Protein AF-A0A7S1EFP9-F1 (afdb_monomer)

Secondary structure (DSSP, 8-state):
-B--SS---GGGTTGGGSPPPTT-HHHHHHHTS-SHHHHHHHHHHHHTT--EEEEE-TTS-EEEEE----PPPP--S---TT----------------S-HHHHHHHHHHHHTT-

Sequence (115 aa):
VRDTGIGIAPEQHERIFAGFSQAEASTARRFGGTGLGLAISRRLTRLMGGDILVDSRPGHGSRFSFTLSFPLPEPDEPHGPGSLDLPTREPLQALVIDDHAEARRIIGALAASLG

InterPro domains:
  IPR003594 Histidine kinase/HSP90-like ATPase domain [PF02518] (1-70)
  IPR003594 Histidine kinase/HSP90-like ATPase domain [SM00387] (1-72)
  IPR004358 Signal transduction histidine kinase-related protein, C-terminal [PR00344] (15-25)
  IPR004358 Signal transduction histidine kinase-related protein, C-terminal [PR00344] (32-50)
  IPR004358 Signal transduction histidine kinase-related protein, C-terminal [PR00344] (56-69)
  IPR005467 Histidine kinase domain [PS50109] (1-72)
  IPR036890 Histidine kinase/HSP90-like ATPase superfamily [G3DSA:3.30.565.10] (1-73)
  IPR036890 Histidine kinase/HSP90-like ATPase superfamily [SSF55874] (1-74)

Nearest PDB structures (foldseek):
  6rh7-assembly1_B  TM=7.947E-01  e=2.577E-05  Thermotoga maritima
  3dge-assembly3_A  TM=8.138E-01  e=1.153E-04  Thermotoga maritima
  4jas-assembly1_A-2  TM=8.314E-01  e=2.072E-04  Thermotoga maritima MSB8
  2e0a-assembly1_A  TM=7.371E-01  e=8.488E-03  Homo sapiens
  6dk7-assembly3_E  TM=7.020E-01  e=1.176E-02  Pseudomonas aeruginosa

Foldseek 3Di:
DWDQDQWDDPVCQVVLLDADDPPPPPPCVVPPHNSCVNVVVQVVLVVQVKGWDKDIDGRGTIDIDMDGDDDDPDPDDDPDPDPPPPPPDDQDDDDDDDPDPVVSVVVVVVSVVVD
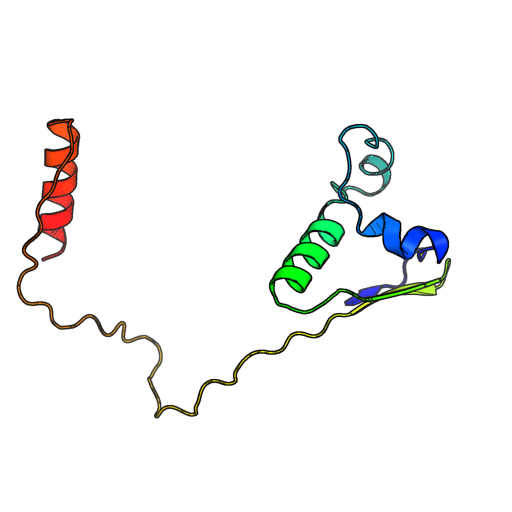
Organism: Hem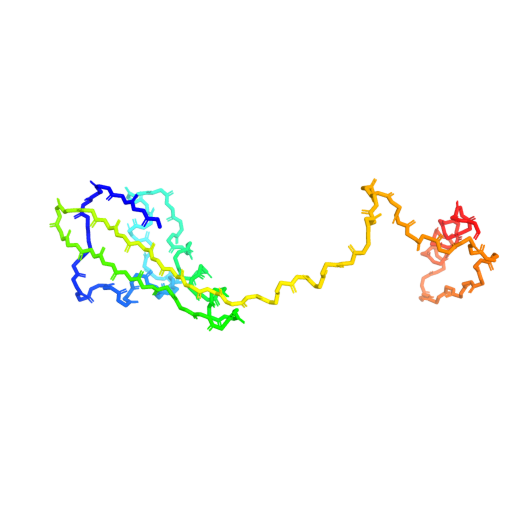iselmis andersenii (NCBI:txid464988)

Radius of gyration: 25.47 Å; Cα contacts (8 Å, |Δi|>4): 100; chains: 1; bounding box: 53×30×65 Å

pLDDT: mean 80.64, std 17.79, range [45.28, 97.44]

Structure (mmCIF, N/CA/C/O backbone):
data_AF-A0A7S1EFP9-F1
#
_entry.id   AF-A0A7S1EFP9-F1
#
loop_
_atom_site.group_PDB
_atom_site.id
_atom_site.type_symbol
_atom_site.label_atom_id
_atom_site.label_alt_id
_atom_site.label_comp_id
_atom_site.label_asym_id
_atom_site.label_entity_id
_atom_site.label_seq_id
_atom_site.pdbx_PDB_ins_code
_atom_site.Cartn_x
_atom_site.Cartn_y
_atom_site.Cartn_z
_atom_site.occupancy
_atom_site.B_iso_or_equiv
_atom_site.auth_seq_id
_atom_site.auth_comp_id
_atom_site.auth_asym_id
_atom_site.auth_atom_id
_atom_site.pdbx_PDB_model_num
ATOM 1 N N . VAL A 1 1 ? 3.735 -0.618 8.214 1.00 94.06 1 VAL A N 1
ATOM 2 C CA . VAL A 1 1 ? 3.318 0.744 8.630 1.00 94.06 1 VAL A CA 1
ATOM 3 C C . VAL A 1 1 ? 2.526 0.645 9.928 1.00 94.06 1 VAL A C 1
ATOM 5 O O . VAL A 1 1 ? 1.770 -0.311 10.064 1.00 94.06 1 VAL A O 1
ATOM 8 N N . ARG A 1 2 ? 2.724 1.558 10.887 1.00 96.31 2 ARG A N 1
ATOM 9 C CA . ARG A 1 2 ? 2.003 1.585 12.172 1.00 96.31 2 ARG A CA 1
ATOM 10 C C . ARG A 1 2 ? 1.586 3.017 12.509 1.00 96.31 2 ARG A C 1
ATOM 12 O O . ARG A 1 2 ? 2.386 3.925 12.306 1.00 96.31 2 ARG A O 1
ATOM 19 N N . ASP A 1 3 ? 0.384 3.184 13.045 1.00 94.00 3 ASP A N 1
ATOM 20 C CA . ASP A 1 3 ? -0.150 4.445 13.564 1.00 94.00 3 ASP A CA 1
ATOM 21 C C . ASP A 1 3 ? -0.702 4.282 14.996 1.00 94.00 3 ASP A C 1
ATOM 23 O O . ASP A 1 3 ? -0.753 3.175 15.536 1.00 94.00 3 ASP A O 1
ATOM 27 N N . THR A 1 4 ? -1.097 5.398 15.613 1.00 95.31 4 THR A N 1
ATOM 28 C CA . THR A 1 4 ? -1.731 5.472 16.944 1.00 95.31 4 THR A CA 1
ATOM 29 C C . THR A 1 4 ? -3.098 6.168 16.886 1.00 95.31 4 THR A C 1
ATOM 31 O O . THR A 1 4 ? -3.491 6.852 17.829 1.00 95.31 4 THR A O 1
ATOM 34 N N . GLY A 1 5 ? -3.784 6.087 15.744 1.00 89.88 5 GLY A N 1
ATOM 35 C CA . GLY A 1 5 ? -5.066 6.747 15.511 1.00 89.88 5 GLY A CA 1
ATOM 36 C C . GLY A 1 5 ? -6.245 6.059 16.205 1.00 89.88 5 GLY A C 1
ATOM 37 O O . GLY A 1 5 ? -6.091 5.214 17.084 1.00 89.88 5 GLY A O 1
ATOM 38 N N . ILE A 1 6 ? -7.460 6.389 15.759 1.00 91.06 6 ILE A N 1
ATOM 39 C CA . ILE A 1 6 ? -8.712 5.863 16.331 1.00 91.06 6 ILE A CA 1
ATOM 40 C C . ILE A 1 6 ? -8.870 4.339 16.209 1.00 91.06 6 ILE A C 1
ATOM 42 O O . ILE A 1 6 ? -9.729 3.773 16.878 1.00 91.06 6 ILE A O 1
ATOM 46 N N . GLY A 1 7 ? -8.059 3.681 15.377 1.00 92.50 7 GLY A N 1
ATOM 47 C CA . GLY A 1 7 ? -8.167 2.257 15.076 1.00 92.50 7 GLY A CA 1
ATOM 48 C C . GLY A 1 7 ? -9.411 1.891 14.260 1.00 92.50 7 GLY A C 1
ATOM 49 O O . GLY A 1 7 ? -10.251 2.732 13.939 1.00 92.50 7 GLY A O 1
ATOM 50 N N . ILE A 1 8 ? -9.508 0.616 13.890 1.00 92.44 8 ILE A N 1
ATOM 51 C CA . ILE A 1 8 ? -10.498 0.088 12.949 1.00 92.44 8 ILE A CA 1
ATOM 52 C C . ILE A 1 8 ? -11.138 -1.158 13.561 1.00 92.44 8 ILE A C 1
ATOM 54 O O . ILE A 1 8 ? -10.442 -2.071 14.011 1.00 92.44 8 ILE A O 1
ATOM 58 N N . ALA A 1 9 ? -12.470 -1.192 13.579 1.00 92.56 9 ALA A N 1
ATOM 59 C CA . ALA A 1 9 ? -13.225 -2.335 14.076 1.00 92.56 9 ALA A CA 1
ATOM 60 C C . ALA A 1 9 ? -13.006 -3.578 13.181 1.00 92.56 9 ALA A C 1
ATOM 62 O O . ALA A 1 9 ? -12.916 -3.411 11.960 1.00 92.56 9 ALA A O 1
ATOM 63 N N . PRO A 1 10 ? -12.933 -4.800 13.745 1.00 92.25 10 PRO A N 1
ATOM 64 C CA . PRO A 1 10 ? -12.654 -6.030 12.992 1.00 92.25 10 PRO A CA 1
ATOM 65 C C . PRO A 1 10 ? -13.566 -6.241 11.781 1.00 92.25 10 PRO A C 1
ATOM 67 O O . PRO A 1 10 ? -13.121 -6.648 10.711 1.00 92.25 10 PRO A O 1
ATOM 70 N N . GLU A 1 11 ? -14.838 -5.870 11.904 1.00 91.44 11 GLU A N 1
ATOM 71 C CA . GLU A 1 11 ? -15.858 -6.041 10.865 1.00 91.44 11 GLU A CA 1
ATOM 72 C C . GLU A 1 11 ? -15.615 -5.119 9.657 1.00 91.44 11 GLU A C 1
ATOM 74 O O . GLU A 1 11 ? -16.197 -5.299 8.590 1.00 91.44 11 GLU A O 1
ATOM 79 N N . GLN A 1 12 ? -14.762 -4.106 9.821 1.00 87.81 12 GLN A N 1
ATOM 80 C CA . GLN A 1 12 ? -14.411 -3.137 8.789 1.00 87.81 12 GLN A CA 1
ATOM 81 C C . GLN A 1 12 ? -13.092 -3.473 8.085 1.00 87.81 12 GLN A C 1
ATOM 83 O O . GLN A 1 12 ? -12.781 -2.834 7.081 1.00 87.81 12 GLN A O 1
ATOM 88 N N . HIS A 1 13 ? -12.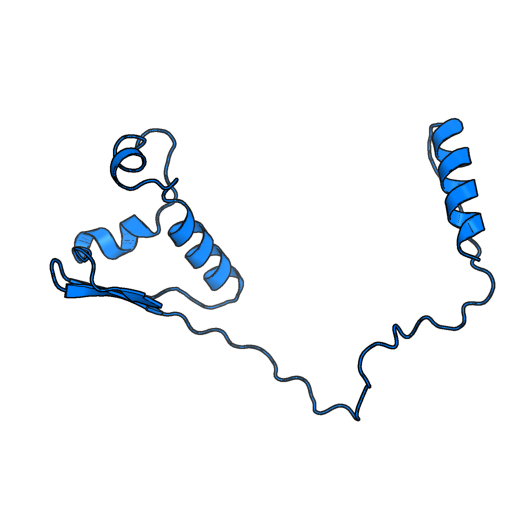329 -4.462 8.567 1.00 90.62 13 HIS A N 1
ATOM 89 C CA . HIS A 1 13 ? -10.981 -4.773 8.069 1.00 90.62 13 HIS A CA 1
ATOM 90 C C . HIS A 1 13 ? -10.949 -5.124 6.583 1.00 90.62 13 HIS A C 1
ATOM 92 O O . HIS A 1 13 ? -10.042 -4.690 5.886 1.00 90.62 13 HIS A O 1
ATOM 98 N N . GLU A 1 14 ? -11.947 -5.836 6.063 1.00 87.88 14 GLU A N 1
ATOM 99 C CA . GLU A 1 14 ? -12.022 -6.091 4.618 1.00 87.88 14 GLU A CA 1
ATOM 100 C C . GLU A 1 14 ? -12.583 -4.891 3.846 1.00 87.88 14 GLU A C 1
ATOM 102 O O . GLU A 1 14 ? -12.134 -4.585 2.739 1.00 87.88 14 GLU A O 1
ATOM 107 N N . ARG A 1 15 ? -13.527 -4.155 4.442 1.00 86.12 15 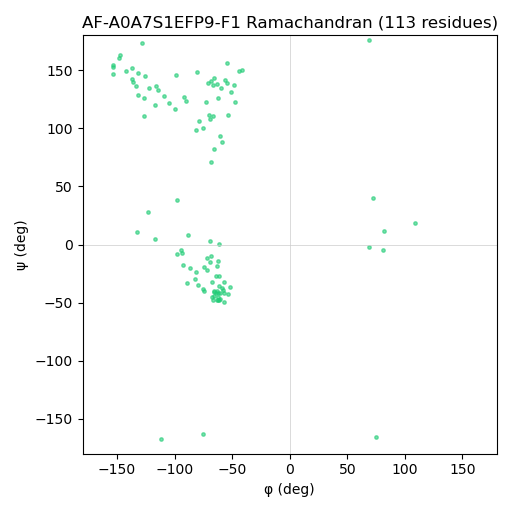ARG A N 1
ATOM 108 C CA . ARG A 1 15 ? -14.214 -3.043 3.772 1.00 86.12 15 ARG A CA 1
ATOM 109 C C . ARG A 1 15 ? -13.292 -1.860 3.492 1.00 86.12 15 ARG A C 1
ATOM 111 O O . ARG A 1 15 ? -13.451 -1.212 2.466 1.00 86.12 15 ARG A O 1
ATOM 118 N N . ILE A 1 16 ? -12.298 -1.605 4.342 1.00 87.38 16 ILE A N 1
ATOM 119 C CA . ILE A 1 16 ? -11.315 -0.525 4.129 1.00 87.38 16 ILE A CA 1
ATOM 120 C C . ILE A 1 16 ? -10.451 -0.725 2.873 1.00 87.38 16 ILE A C 1
ATOM 122 O O . ILE A 1 16 ? -9.854 0.231 2.382 1.00 87.38 16 ILE A O 1
ATOM 126 N N . PHE A 1 17 ? -10.381 -1.951 2.346 1.00 88.31 17 PHE A N 1
ATOM 127 C CA . PHE A 1 17 ? -9.682 -2.259 1.100 1.00 88.31 17 PHE A CA 1
ATOM 128 C C . PHE A 1 17 ? -10.591 -2.232 -0.129 1.00 88.31 17 PHE A C 1
ATOM 130 O O . PHE A 1 17 ? -10.093 -2.360 -1.251 1.00 88.31 17 PHE A O 1
ATOM 137 N N . ALA A 1 18 ? -11.906 -2.092 0.055 1.00 80.50 18 ALA A N 1
ATOM 138 C CA . ALA A 1 18 ? -12.820 -1.914 -1.058 1.00 80.50 18 ALA A CA 1
ATOM 139 C C . ALA A 1 18 ? -12.548 -0.556 -1.722 1.00 80.50 18 ALA A C 1
ATOM 141 O O . ALA A 1 18 ? -12.331 0.456 -1.055 1.00 80.50 18 ALA A O 1
ATOM 142 N N . GLY A 1 19 ? -12.536 -0.531 -3.055 1.00 65.44 19 GLY A N 1
ATOM 143 C CA . GLY A 1 19 ? -12.500 0.729 -3.788 1.00 65.44 19 GLY A CA 1
ATOM 144 C C . GLY A 1 19 ? -13.768 1.530 -3.496 1.00 65.44 19 GLY A C 1
ATOM 145 O O . GLY A 1 19 ? -14.861 0.968 -3.457 1.00 65.44 19 GLY A O 1
ATOM 146 N N . PHE A 1 20 ? -13.632 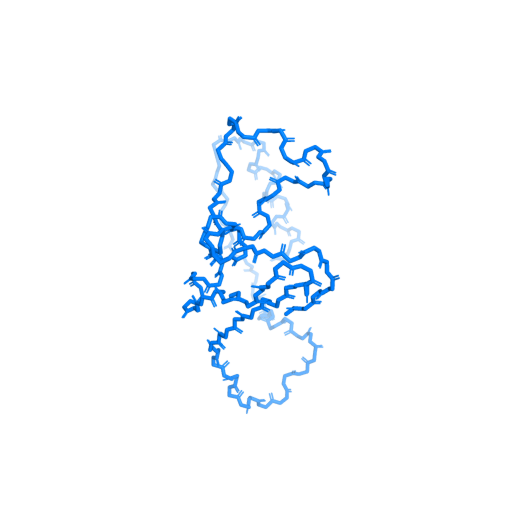2.841 -3.306 1.00 64.44 20 PHE A N 1
ATOM 147 C CA . PHE A 1 20 ? -14.790 3.717 -3.160 1.00 64.44 20 PHE A CA 1
ATOM 148 C C . PHE A 1 20 ? -15.629 3.676 -4.443 1.00 64.44 20 PHE A C 1
ATOM 150 O O . PHE A 1 20 ? -15.117 3.928 -5.535 1.00 64.44 20 PHE A O 1
ATOM 157 N N . SER A 1 21 ? -16.924 3.386 -4.312 1.00 52.78 21 SER A N 1
ATOM 158 C CA . SER A 1 21 ? -17.897 3.708 -5.357 1.00 52.78 21 SER A CA 1
ATOM 159 C C . SER A 1 21 ? -18.282 5.186 -5.231 1.00 52.78 21 SER A C 1
ATOM 161 O O . SER A 1 21 ? -18.292 5.740 -4.129 1.00 52.78 21 SER A O 1
ATOM 163 N N . GLN A 1 22 ? -18.597 5.854 -6.345 1.00 48.06 22 GLN A N 1
ATOM 164 C CA . GLN A 1 22 ? -18.880 7.301 -6.383 1.00 48.06 22 GLN A CA 1
ATOM 165 C C . GLN A 1 22 ? -20.098 7.752 -5.536 1.00 48.06 22 GLN A C 1
ATOM 167 O O . GLN A 1 22 ? -20.376 8.946 -5.468 1.00 48.06 22 GLN A O 1
ATOM 172 N N . ALA A 1 23 ? -20.794 6.842 -4.845 1.00 45.84 23 ALA A N 1
ATOM 173 C CA . ALA A 1 23 ? -21.944 7.141 -3.990 1.00 45.84 23 ALA A CA 1
ATOM 174 C C . ALA A 1 23 ? -21.603 7.390 -2.499 1.00 45.84 23 ALA A C 1
ATOM 176 O O . ALA A 1 23 ? -22.406 7.995 -1.792 1.00 45.84 23 ALA A O 1
ATOM 177 N N . GLU A 1 24 ? -20.423 6.999 -1.997 1.00 53.19 24 GLU A N 1
ATOM 178 C CA . GLU A 1 24 ? -20.056 7.110 -0.563 1.00 53.19 24 GLU A CA 1
ATOM 179 C C . GLU A 1 24 ? -19.195 8.357 -0.236 1.00 53.19 24 GLU A C 1
ATOM 181 O O . GLU A 1 24 ? -18.290 8.342 0.599 1.00 53.19 24 GLU A O 1
ATOM 186 N N . ALA A 1 25 ? -19.493 9.493 -0.877 1.00 49.53 25 ALA A N 1
ATOM 187 C CA . ALA A 1 25 ? -18.726 10.746 -0.783 1.00 49.53 25 ALA A CA 1
ATOM 188 C C . ALA A 1 25 ? -18.795 11.484 0.581 1.00 49.53 25 ALA A C 1
ATOM 190 O O . ALA A 1 25 ? -18.266 12.594 0.718 1.00 49.53 25 ALA A O 1
ATOM 191 N N . SER A 1 26 ? -19.469 10.929 1.597 1.00 51.19 26 SER A N 1
ATOM 192 C CA . SER A 1 26 ? -19.680 11.614 2.884 1.00 51.19 26 SER A CA 1
ATOM 193 C C . SER A 1 26 ? -18.486 11.493 3.841 1.00 51.19 26 SER A C 1
ATOM 195 O O . SER A 1 26 ? -18.230 12.421 4.607 1.00 51.19 26 SER A O 1
ATOM 197 N N . THR A 1 27 ? -17.707 10.407 3.777 1.00 49.19 27 THR A N 1
ATOM 198 C CA . THR A 1 27 ? -16.612 10.143 4.735 1.00 49.19 27 THR A CA 1
ATOM 199 C C . THR A 1 27 ? -15.273 10.746 4.294 1.00 49.19 27 THR A C 1
ATOM 201 O O . THR A 1 27 ? -14.525 11.252 5.130 1.00 49.19 27 THR A O 1
ATOM 204 N N . ALA A 1 28 ? -15.012 10.796 2.981 1.00 50.28 28 ALA A N 1
ATOM 205 C CA . ALA A 1 28 ? -13.809 11.388 2.379 1.00 50.28 28 ALA A CA 1
ATOM 206 C C . ALA A 1 28 ? -13.604 12.872 2.756 1.00 50.28 28 ALA A C 1
ATOM 208 O O . ALA A 1 28 ? -12.477 13.332 2.949 1.00 50.28 28 ALA A O 1
ATOM 209 N N . ARG A 1 29 ? -14.704 13.616 2.947 1.00 47.28 29 ARG A N 1
ATOM 210 C CA . ARG A 1 29 ? -14.678 15.033 3.346 1.00 47.28 29 ARG A CA 1
ATOM 211 C C . ARG A 1 29 ? -14.261 15.276 4.798 1.00 47.28 29 ARG A C 1
ATOM 213 O O . ARG A 1 29 ? -13.831 16.382 5.103 1.00 47.28 29 ARG A O 1
ATOM 220 N N . ARG A 1 30 ? -14.377 14.286 5.693 1.00 50.34 30 ARG A N 1
ATOM 221 C CA . ARG A 1 30 ? -14.123 14.480 7.135 1.00 50.34 30 ARG A CA 1
ATOM 222 C C . ARG A 1 30 ? -12.652 14.316 7.533 1.00 50.34 30 ARG A C 1
ATOM 224 O O . ARG A 1 30 ? -12.265 14.823 8.577 1.00 50.34 30 ARG A O 1
ATOM 231 N N . PHE A 1 31 ? -11.846 13.639 6.708 1.00 54.62 31 PHE A N 1
ATOM 232 C CA . PHE A 1 31 ? -10.433 13.341 6.994 1.00 54.62 31 PHE A CA 1
ATOM 233 C C . PHE A 1 31 ? -9.474 13.641 5.824 1.00 54.62 31 PHE A C 1
ATOM 235 O O . PHE A 1 31 ? -8.307 13.272 5.884 1.00 54.62 31 PHE A O 1
ATOM 242 N N . GLY A 1 32 ? -9.941 14.335 4.776 1.00 50.44 32 GLY A N 1
ATOM 243 C CA . GLY A 1 32 ? -9.064 14.951 3.772 1.00 50.44 32 GLY A CA 1
ATOM 244 C C . GLY A 1 32 ? -8.376 13.983 2.803 1.00 50.44 32 GLY A C 1
ATOM 245 O O . GLY A 1 32 ? -7.215 14.189 2.464 1.00 50.44 32 GLY A O 1
ATOM 246 N N . GLY A 1 33 ? -9.067 12.944 2.325 1.00 61.81 33 GLY A N 1
ATOM 247 C CA . GLY A 1 33 ? -8.504 12.014 1.341 1.00 61.81 33 GLY A CA 1
ATOM 248 C C . GLY A 1 33 ? -9.569 11.336 0.484 1.00 61.81 33 GLY A C 1
ATOM 249 O O . GLY A 1 33 ? -10.705 11.169 0.915 1.00 61.81 33 GLY A O 1
ATOM 250 N N . THR A 1 34 ? -9.200 10.903 -0.726 1.00 64.38 34 THR A N 1
ATOM 251 C CA . THR A 1 34 ? -10.095 10.161 -1.641 1.00 64.38 34 THR A CA 1
ATOM 252 C C . THR A 1 34 ? -10.435 8.756 -1.139 1.00 64.38 34 THR A C 1
ATOM 254 O O . THR A 1 34 ? -11.268 8.079 -1.731 1.00 64.38 34 THR A O 1
ATOM 257 N N . GLY A 1 35 ? -9.747 8.291 -0.089 1.00 69.12 35 GLY A N 1
ATOM 258 C CA . GLY A 1 35 ? -9.893 6.951 0.474 1.00 69.12 35 GLY A CA 1
ATOM 259 C C . GLY A 1 35 ? -9.371 5.821 -0.427 1.00 69.12 35 GLY A C 1
ATOM 260 O O . GLY A 1 35 ? -9.341 4.667 -0.020 1.00 69.12 35 GLY A O 1
ATOM 261 N N . LEU A 1 36 ? -8.876 6.134 -1.628 1.00 79.00 36 LEU A N 1
ATOM 262 C CA . LEU A 1 36 ? -8.408 5.138 -2.597 1.00 79.00 36 LEU A CA 1
ATOM 263 C C . LEU A 1 36 ? -7.057 4.505 -2.239 1.00 79.00 36 LEU A C 1
ATOM 265 O O . LEU A 1 36 ? -6.728 3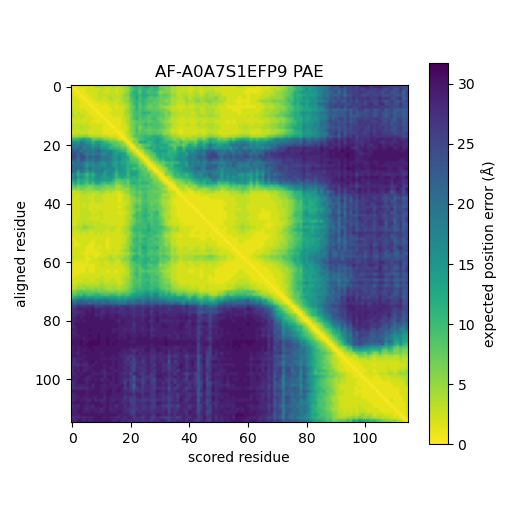.440 -2.757 1.00 79.00 36 LEU A O 1
ATOM 269 N N . GLY A 1 37 ? -6.264 5.140 -1.370 1.00 85.81 37 GLY A N 1
ATOM 270 C CA . GLY A 1 37 ? -4.870 4.753 -1.129 1.00 85.81 37 GLY A CA 1
ATOM 271 C C . GLY A 1 37 ? -4.700 3.300 -0.682 1.00 85.81 37 GLY A C 1
ATOM 272 O O . GLY A 1 37 ? -3.818 2.605 -1.187 1.00 85.81 37 GLY A O 1
ATOM 273 N N . LEU A 1 38 ? -5.570 2.805 0.204 1.00 89.94 38 LEU A N 1
ATOM 274 C CA . LEU A 1 38 ? -5.459 1.442 0.729 1.00 89.94 38 LEU A CA 1
ATOM 275 C C . LEU A 1 38 ? -5.918 0.390 -0.296 1.00 89.94 38 LEU A C 1
ATOM 277 O O . LEU A 1 38 ? -5.264 -0.642 -0.451 1.00 89.94 38 LEU A O 1
ATOM 281 N N . ALA A 1 39 ? -6.976 0.687 -1.055 1.00 89.25 39 ALA A N 1
ATOM 282 C CA . ALA A 1 39 ? -7.448 -0.163 -2.147 1.00 89.25 39 ALA A CA 1
ATOM 283 C C . ALA A 1 39 ? -6.393 -0.298 -3.261 1.00 89.25 39 ALA A C 1
ATOM 285 O O . ALA A 1 39 ? -6.106 -1.407 -3.719 1.00 89.25 39 ALA A O 1
ATOM 286 N N . ILE A 1 40 ? -5.764 0.816 -3.660 1.00 90.50 40 ILE A N 1
ATOM 287 C CA . ILE A 1 40 ? -4.679 0.820 -4.652 1.00 90.50 40 ILE A CA 1
ATOM 288 C C . ILE A 1 40 ? -3.475 0.039 -4.124 1.00 90.50 40 ILE A C 1
ATOM 290 O O . ILE A 1 40 ? -2.965 -0.834 -4.825 1.00 90.50 40 ILE A O 1
ATOM 294 N N . SER A 1 41 ? -3.059 0.301 -2.881 1.00 94.31 41 SER A N 1
ATOM 295 C CA . SER A 1 41 ? -1.920 -0.388 -2.263 1.00 94.31 41 SER A CA 1
ATOM 296 C C . SER A 1 41 ? -2.130 -1.902 -2.242 1.00 94.31 41 SER A C 1
ATOM 298 O O . SER A 1 41 ? -1.274 -2.637 -2.728 1.00 94.31 41 SER A O 1
ATOM 300 N N . ARG A 1 42 ? -3.295 -2.382 -1.778 1.00 93.06 42 ARG A N 1
ATOM 301 C CA . ARG A 1 42 ? -3.589 -3.825 -1.733 1.00 93.06 42 ARG A CA 1
ATOM 302 C C . ARG A 1 42 ? -3.625 -4.441 -3.128 1.00 93.06 42 ARG A C 1
ATOM 304 O O . ARG A 1 42 ? -3.106 -5.537 -3.319 1.00 93.06 42 ARG A O 1
ATOM 311 N N . ARG A 1 43 ? -4.190 -3.738 -4.118 1.00 93.56 43 ARG A N 1
ATOM 312 C CA . ARG A 1 43 ? -4.190 -4.199 -5.515 1.00 93.56 43 ARG A CA 1
ATOM 313 C C . ARG A 1 43 ? -2.770 -4.364 -6.053 1.00 93.56 43 ARG A C 1
ATOM 315 O O . ARG A 1 43 ? -2.487 -5.396 -6.652 1.00 93.56 43 ARG A O 1
ATOM 322 N N . LEU A 1 44 ? -1.894 -3.383 -5.844 1.00 95.75 44 LEU A N 1
ATOM 323 C CA . LEU A 1 44 ? -0.501 -3.454 -6.293 1.00 95.75 44 LEU A CA 1
ATOM 324 C C . LEU A 1 44 ? 0.244 -4.604 -5.609 1.00 95.75 44 LEU A C 1
ATOM 326 O O . LEU A 1 44 ? 0.841 -5.425 -6.295 1.00 95.75 44 LEU A O 1
ATOM 330 N N . THR A 1 45 ? 0.134 -4.732 -4.285 1.00 96.75 45 THR A N 1
ATOM 331 C CA . THR A 1 45 ? 0.755 -5.840 -3.544 1.00 96.75 45 THR A CA 1
ATOM 332 C C . THR A 1 45 ? 0.278 -7.208 -4.051 1.00 96.75 45 THR A C 1
ATOM 334 O O . THR A 1 45 ? 1.096 -8.109 -4.214 1.00 96.75 45 THR A O 1
ATOM 337 N N . ARG A 1 46 ? -1.013 -7.351 -4.383 1.00 95.44 46 ARG A N 1
ATOM 338 C CA . ARG A 1 46 ? -1.575 -8.578 -4.980 1.00 95.44 46 ARG A CA 1
ATOM 339 C C . ARG A 1 46 ? -1.053 -8.876 -6.375 1.00 95.44 46 ARG A C 1
ATOM 341 O O . ARG A 1 46 ? -0.749 -10.027 -6.668 1.00 95.44 46 ARG A O 1
ATOM 348 N N . LEU A 1 47 ? -0.905 -7.857 -7.222 1.00 96.50 47 LEU A N 1
ATOM 349 C CA . LEU A 1 47 ? -0.274 -8.017 -8.538 1.00 96.50 47 LEU A CA 1
ATOM 350 C C . LEU A 1 47 ? 1.186 -8.476 -8.423 1.00 96.50 47 LEU A C 1
ATOM 352 O O . LEU A 1 47 ? 1.683 -9.153 -9.314 1.00 96.50 47 LEU A O 1
ATOM 356 N N . MET A 1 48 ? 1.848 -8.144 -7.315 1.00 97.00 48 MET A N 1
ATOM 357 C CA . MET A 1 48 ? 3.212 -8.572 -6.999 1.00 97.00 48 MET A CA 1
ATOM 358 C C . MET A 1 48 ? 3.270 -9.921 -6.255 1.00 97.00 48 MET A C 1
ATOM 360 O O . MET A 1 48 ? 4.334 -10.308 -5.781 1.00 97.00 48 MET A O 1
ATOM 364 N N . GLY A 1 49 ? 2.147 -10.638 -6.127 1.00 96.00 49 GLY A N 1
ATOM 365 C CA . GLY A 1 49 ? 2.090 -11.965 -5.502 1.00 96.00 49 GLY A CA 1
ATOM 366 C C . GLY A 1 49 ? 2.023 -11.976 -3.969 1.00 96.00 49 GLY A C 1
ATOM 367 O O . GLY A 1 49 ? 2.178 -13.039 -3.373 1.00 96.00 49 GLY A O 1
ATOM 368 N N . GLY A 1 50 ? 1.789 -10.831 -3.320 1.00 96.38 50 GLY A N 1
ATOM 369 C CA . GLY A 1 50 ? 1.558 -10.737 -1.871 1.00 96.38 50 GLY A CA 1
ATOM 370 C C . GLY A 1 50 ? 0.125 -10.331 -1.508 1.00 96.38 50 GLY A C 1
ATOM 371 O O . GLY A 1 50 ? -0.766 -10.278 -2.350 1.00 96.38 50 GLY A O 1
ATOM 372 N N . ASP A 1 51 ? -0.106 -9.976 -0.244 1.00 96.31 51 ASP A N 1
ATOM 373 C CA . ASP A 1 51 ? -1.322 -9.271 0.190 1.00 96.31 51 ASP A CA 1
ATOM 374 C C . ASP A 1 51 ? -1.004 -8.343 1.375 1.00 96.31 51 ASP A C 1
ATOM 376 O O . ASP A 1 51 ? 0.021 -8.503 2.047 1.00 96.31 51 ASP A O 1
ATOM 380 N N . ILE A 1 52 ? -1.875 -7.363 1.624 1.00 96.31 52 ILE A N 1
ATOM 381 C CA . ILE A 1 52 ? -1.790 -6.500 2.807 1.00 96.31 52 ILE A CA 1
ATOM 382 C C . ILE A 1 52 ? -2.633 -7.102 3.932 1.00 96.31 52 ILE A C 1
ATOM 384 O O . ILE A 1 52 ? -3.828 -7.338 3.771 1.00 96.31 52 ILE A O 1
ATOM 388 N N . LEU A 1 53 ? -2.006 -7.277 5.091 1.00 96.00 53 LEU A N 1
ATOM 389 C CA . LEU A 1 53 ? -2.625 -7.649 6.358 1.00 96.00 53 LEU A CA 1
ATOM 390 C C . LEU A 1 53 ? -2.841 -6.404 7.220 1.00 96.00 53 LEU A C 1
ATOM 392 O O . LEU A 1 53 ? -2.010 -5.488 7.218 1.00 96.00 53 LEU A O 1
ATOM 396 N N . VAL A 1 54 ? -3.927 -6.401 7.989 1.00 96.06 54 VAL A N 1
ATOM 397 C CA . VAL A 1 54 ? -4.256 -5.356 8.961 1.00 96.06 54 VAL A CA 1
ATOM 398 C C . VAL A 1 54 ? -4.408 -5.960 10.356 1.00 96.06 54 VAL A C 1
ATOM 400 O O . VAL A 1 54 ? -5.055 -6.986 10.534 1.00 96.06 54 VAL A O 1
ATOM 403 N N . ASP A 1 55 ? -3.804 -5.308 11.343 1.00 96.69 55 ASP A N 1
ATOM 404 C CA . ASP A 1 55 ? -4.017 -5.549 12.768 1.00 96.69 55 ASP A CA 1
ATOM 405 C C . ASP A 1 55 ? -4.376 -4.209 13.412 1.00 96.69 55 ASP A C 1
ATOM 407 O O . ASP A 1 55 ? -3.575 -3.270 13.437 1.00 96.69 55 ASP A O 1
ATOM 411 N N . SER A 1 56 ? -5.625 -4.075 13.846 1.00 95.31 56 SER A N 1
ATOM 412 C CA . SER A 1 56 ? -6.146 -2.833 14.403 1.00 95.31 56 SER A CA 1
ATOM 413 C C . SER A 1 56 ? -7.285 -3.108 15.372 1.00 95.31 56 SER A C 1
ATOM 415 O O . SER A 1 56 ? -8.071 -4.040 15.186 1.00 95.31 56 SER A O 1
ATOM 417 N N . ARG A 1 57 ? -7.374 -2.265 16.403 1.00 95.69 57 ARG A N 1
ATOM 418 C CA . ARG A 1 57 ? -8.475 -2.244 17.368 1.00 95.69 57 ARG A CA 1
ATOM 419 C C . ARG A 1 57 ? -8.877 -0.797 17.644 1.00 95.69 57 ARG A C 1
ATOM 421 O O . ARG A 1 57 ? -7.983 0.049 17.744 1.00 95.69 57 ARG A O 1
ATOM 428 N N . PRO A 1 58 ? -10.179 -0.499 17.816 1.00 95.69 58 PRO A N 1
ATOM 429 C CA . PRO A 1 58 ? -10.625 0.835 18.201 1.00 95.69 58 PRO A CA 1
ATOM 430 C C . PRO A 1 58 ? -9.874 1.353 19.438 1.00 95.69 58 PRO A C 1
ATOM 432 O O . PRO A 1 58 ? -9.731 0.634 20.424 1.00 95.69 58 PRO A O 1
ATOM 435 N N . GLY A 1 59 ? -9.364 2.581 19.371 1.00 94.81 59 GLY A N 1
ATOM 436 C CA . GLY A 1 59 ? -8.592 3.237 20.433 1.00 94.81 59 GLY A CA 1
ATOM 437 C C . GLY A 1 59 ? -7.107 2.858 20.521 1.00 94.81 59 GLY A C 1
ATOM 438 O O . GLY A 1 59 ? -6.392 3.455 21.320 1.00 94.81 59 GLY A O 1
ATOM 439 N N . HIS A 1 60 ? -6.620 1.911 19.710 1.00 95.06 60 HIS A N 1
ATOM 440 C CA . HIS A 1 60 ? -5.236 1.414 19.778 1.00 95.06 60 HIS A CA 1
ATOM 441 C C . HIS A 1 60 ? -4.397 1.686 18.515 1.00 95.06 60 HIS A C 1
ATOM 443 O O . HIS A 1 60 ? -3.247 1.248 18.440 1.00 95.06 60 HIS A O 1
ATOM 449 N N . GLY A 1 61 ? -4.945 2.406 17.531 1.00 94.62 61 GLY A N 1
ATOM 450 C CA . GLY A 1 61 ? -4.316 2.615 16.226 1.00 94.62 61 GLY A CA 1
ATOM 451 C C . GLY A 1 61 ? -4.373 1.390 15.313 1.00 94.62 61 GLY A C 1
ATOM 452 O O . GLY A 1 61 ? -5.148 0.451 15.533 1.00 94.62 61 GLY A O 1
ATOM 453 N N . SER A 1 62 ? -3.568 1.412 14.252 1.00 96.06 62 SER A N 1
ATOM 454 C CA . SER A 1 62 ? -3.537 0.349 13.239 1.00 96.06 62 SER A CA 1
ATOM 455 C C . SER A 1 62 ? -2.115 -0.025 12.830 1.00 96.06 62 SER A C 1
ATOM 457 O O . SER A 1 62 ? -1.186 0.787 12.853 1.00 96.06 62 SER A O 1
ATOM 459 N N . ARG A 1 63 ? -1.940 -1.277 12.412 1.00 97.38 63 ARG A N 1
ATOM 460 C CA . ARG A 1 63 ? -0.728 -1.792 11.779 1.00 97.38 63 ARG A CA 1
ATOM 461 C C . ARG A 1 63 ? -1.097 -2.457 10.460 1.00 97.38 63 ARG A C 1
ATOM 463 O O . ARG A 1 63 ? -1.913 -3.367 10.430 1.00 97.38 63 ARG A O 1
ATOM 470 N N . PHE A 1 64 ? -0.438 -2.028 9.390 1.00 96.88 64 PHE A N 1
ATOM 471 C CA . PHE A 1 64 ? -0.541 -2.622 8.059 1.00 96.88 64 PHE A CA 1
ATOM 472 C C . PHE A 1 64 ? 0.799 -3.241 7.669 1.00 96.88 64 PHE A C 1
ATOM 474 O O . PHE A 1 64 ? 1.851 -2.602 7.819 1.00 96.88 64 PHE A O 1
ATOM 481 N N . SER A 1 65 ? 0.781 -4.465 7.156 1.00 97.44 65 SER A N 1
ATOM 482 C CA . SER A 1 65 ? 1.989 -5.195 6.756 1.00 97.44 65 SER A CA 1
ATOM 483 C C . SER A 1 65 ? 1.760 -6.000 5.490 1.00 97.44 65 SER A C 1
ATOM 485 O O . SER A 1 65 ? 0.660 -6.483 5.263 1.00 97.44 65 SER A O 1
ATOM 487 N N . PHE A 1 66 ? 2.812 -6.180 4.702 1.00 97.25 66 PHE A N 1
ATOM 488 C CA . PHE A 1 66 ? 2.824 -7.071 3.551 1.00 97.25 66 PHE A CA 1
ATOM 489 C C . PHE A 1 66 ? 4.219 -7.669 3.384 1.00 97.25 66 PHE A C 1
ATOM 491 O O . PHE A 1 66 ? 5.198 -7.149 3.929 1.00 97.25 66 PHE A O 1
ATOM 498 N N . THR A 1 67 ? 4.303 -8.746 2.614 1.00 97.06 67 THR A N 1
ATOM 499 C CA . THR A 1 67 ? 5.557 -9.409 2.259 1.00 97.06 67 THR A CA 1
ATOM 500 C C . THR A 1 67 ? 5.547 -9.675 0.763 1.00 97.06 67 THR A C 1
ATOM 502 O O . THR A 1 67 ? 4.521 -10.074 0.219 1.00 97.06 67 THR A O 1
ATOM 505 N N . LEU A 1 68 ? 6.677 -9.414 0.110 1.00 96.44 68 LEU A N 1
ATOM 506 C CA . LEU A 1 68 ? 6.896 -9.654 -1.313 1.00 96.44 68 LEU A CA 1
ATOM 507 C C . LEU A 1 68 ? 8.224 -10.384 -1.485 1.00 96.44 68 LEU A C 1
ATOM 509 O O . LEU A 1 68 ? 9.162 -10.154 -0.719 1.00 96.44 68 LEU A O 1
ATOM 513 N N . SER A 1 69 ? 8.292 -11.243 -2.495 1.00 94.31 69 SER A N 1
ATOM 514 C CA . SER A 1 69 ? 9.493 -11.988 -2.855 1.00 94.31 69 SER A CA 1
ATOM 515 C C . SER A 1 69 ? 10.044 -11.441 -4.161 1.00 94.31 69 SER A C 1
ATOM 517 O O . SER A 1 69 ? 9.324 -11.349 -5.151 1.00 94.31 69 SER A O 1
ATOM 519 N N . PHE A 1 70 ? 11.327 -11.099 -4.158 1.00 91.69 70 PHE A N 1
ATOM 520 C CA . PHE A 1 70 ? 12.049 -10.658 -5.344 1.00 91.69 70 PHE A CA 1
ATOM 521 C C . PHE A 1 70 ? 13.292 -11.525 -5.512 1.00 91.69 70 PHE A C 1
ATOM 523 O O . PHE A 1 70 ? 13.889 -11.909 -4.499 1.00 91.69 70 PHE A O 1
ATOM 530 N N . PRO A 1 71 ? 13.698 -11.834 -6.753 1.00 88.50 71 PRO A N 1
ATOM 531 C CA . PRO A 1 71 ? 15.022 -12.382 -6.977 1.00 88.50 71 PRO A CA 1
ATOM 532 C C . PRO A 1 71 ? 16.051 -11.368 -6.477 1.00 88.50 71 PRO A C 1
ATOM 534 O O . PRO A 1 71 ? 15.938 -10.166 -6.732 1.00 88.50 71 PRO A O 1
ATOM 537 N N . LEU A 1 72 ? 17.045 -11.858 -5.745 1.00 85.06 72 LEU A N 1
ATOM 538 C CA . LEU A 1 72 ? 18.257 -11.082 -5.549 1.00 85.06 72 LEU A CA 1
ATOM 539 C C . LEU A 1 72 ? 18.995 -11.068 -6.889 1.00 85.06 72 LEU A C 1
ATOM 541 O O . LEU A 1 72 ? 19.010 -12.105 -7.559 1.00 85.06 72 LEU A O 1
ATOM 545 N N . PRO A 1 73 ? 19.574 -9.931 -7.301 1.00 79.31 73 PRO A N 1
ATOM 546 C CA . PRO A 1 73 ? 20.493 -9.954 -8.424 1.00 79.31 73 PRO A C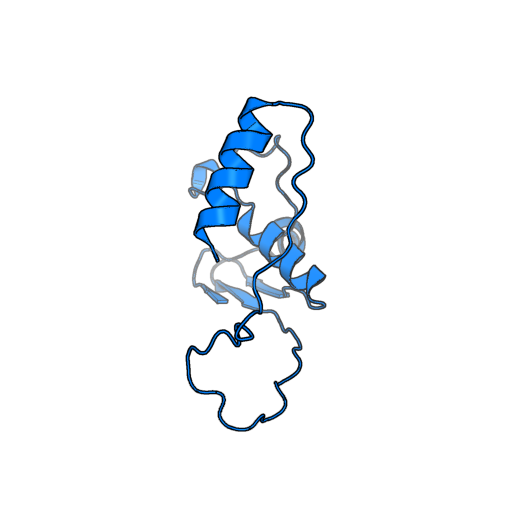A 1
ATOM 547 C C . PRO A 1 73 ? 21.584 -10.982 -8.115 1.00 79.31 73 PRO A C 1
ATOM 549 O O . PRO A 1 73 ? 22.051 -11.071 -6.972 1.00 79.31 73 PRO A O 1
ATOM 552 N N . GLU A 1 74 ? 21.971 -11.769 -9.118 1.00 77.31 74 GLU A N 1
ATOM 553 C CA . GLU A 1 74 ? 23.243 -12.471 -9.017 1.00 77.31 74 GLU A CA 1
ATOM 554 C C . GLU A 1 74 ? 24.324 -11.406 -8.776 1.00 77.31 74 GLU A C 1
ATOM 556 O O . GLU A 1 74 ? 24.195 -10.284 -9.282 1.00 77.31 74 GLU A O 1
ATOM 561 N N . PRO A 1 75 ? 25.328 -11.673 -7.927 1.00 68.81 75 PRO A N 1
ATOM 562 C CA . PRO A 1 75 ? 26.440 -10.757 -7.749 1.00 68.81 75 PRO A CA 1
ATOM 563 C C . PRO A 1 75 ? 27.234 -10.693 -9.058 1.00 68.81 75 PRO A C 1
ATOM 565 O O . PRO A 1 75 ? 28.237 -11.381 -9.213 1.00 68.81 75 PRO A O 1
ATOM 568 N N . ASP A 1 76 ? 26.765 -9.887 -10.006 1.00 58.50 76 ASP A N 1
ATOM 569 C CA . ASP A 1 76 ? 27.531 -9.524 -11.184 1.00 58.50 76 ASP A CA 1
ATOM 570 C C . ASP A 1 76 ? 28.697 -8.633 -10.751 1.00 58.50 76 ASP A C 1
ATOM 572 O O . ASP A 1 76 ? 28.573 -7.782 -9.859 1.00 58.50 76 ASP A O 1
ATOM 576 N N . GLU A 1 77 ? 29.846 -8.860 -11.390 1.00 56.78 77 GLU A N 1
ATOM 577 C CA . GLU A 1 77 ? 31.043 -8.025 -11.316 1.00 56.78 77 GLU A CA 1
ATOM 578 C C . GLU A 1 77 ? 30.691 -6.528 -11.356 1.00 56.78 77 GLU A C 1
ATOM 580 O O . GLU A 1 77 ? 29.672 -6.151 -11.942 1.00 56.78 77 GLU A O 1
ATOM 585 N N . PRO A 1 78 ? 31.500 -5.653 -10.727 1.00 49.75 78 PRO A N 1
ATOM 586 C CA . PRO A 1 78 ? 31.138 -4.263 -10.480 1.00 49.75 78 PRO A CA 1
ATOM 587 C C . PRO A 1 78 ? 30.869 -3.504 -11.785 1.00 49.75 78 PRO A C 1
ATOM 589 O O . PRO A 1 78 ? 31.765 -2.906 -12.378 1.00 49.75 78 PRO A O 1
ATOM 592 N N . HIS A 1 79 ? 29.604 -3.460 -12.191 1.00 53.59 79 HIS A N 1
ATOM 593 C CA . HIS A 1 79 ? 29.113 -2.510 -13.169 1.00 53.59 79 HIS A CA 1
ATOM 594 C C . HIS A 1 79 ? 29.015 -1.171 -12.441 1.00 53.59 79 HIS A C 1
ATOM 596 O O . HIS A 1 79 ? 28.125 -0.937 -11.618 1.00 53.59 79 HIS A O 1
ATOM 602 N N . GLY A 1 80 ? 30.020 -0.323 -12.670 1.00 52.72 80 GLY A N 1
ATOM 603 C CA . GLY A 1 80 ? 30.091 1.019 -12.107 1.00 52.72 80 GLY A CA 1
ATOM 604 C C . GLY A 1 80 ? 28.835 1.844 -12.427 1.00 52.72 80 GLY A C 1
ATOM 605 O O . GLY A 1 80 ? 28.127 1.569 -13.399 1.00 52.72 80 GLY A O 1
ATOM 606 N N . PRO A 1 81 ? 28.525 2.871 -11.622 1.00 48.69 81 PRO A N 1
ATOM 607 C CA . PRO A 1 81 ? 27.326 3.667 -11.824 1.00 48.69 81 PRO A CA 1
ATOM 608 C C . PRO A 1 81 ? 27.432 4.455 -13.138 1.00 48.69 81 PRO A C 1
ATOM 610 O O . PRO A 1 81 ? 28.191 5.416 -13.229 1.00 48.69 81 PRO A O 1
ATOM 613 N N . GLY A 1 82 ? 26.629 4.080 -14.138 1.00 52.84 82 GLY A N 1
ATOM 614 C CA . GLY A 1 82 ? 26.228 4.998 -15.207 1.00 52.84 82 GLY A CA 1
ATOM 615 C C . GLY A 1 82 ? 26.810 4.797 -16.605 1.00 52.84 82 GLY A C 1
ATOM 616 O O . GLY A 1 82 ? 26.694 5.721 -17.407 1.00 52.84 82 GLY A O 1
ATOM 617 N N . SER A 1 83 ? 27.358 3.638 -16.971 1.00 45.28 83 SER A N 1
ATOM 618 C CA . SER A 1 83 ? 27.433 3.316 -18.400 1.00 45.28 83 SER A CA 1
ATOM 619 C C . SER A 1 83 ? 26.079 2.762 -18.832 1.00 45.28 83 SER A C 1
ATOM 621 O O . SER A 1 83 ? 25.783 1.584 -18.643 1.00 45.28 83 SER A O 1
ATOM 623 N N . LEU A 1 84 ? 25.237 3.608 -19.433 1.00 49.25 84 LEU A N 1
ATOM 624 C CA . LEU A 1 84 ? 24.406 3.078 -20.507 1.00 49.25 84 LEU A CA 1
ATOM 625 C C . LEU A 1 84 ? 25.404 2.431 -21.459 1.00 49.25 84 LEU A C 1
ATOM 627 O O . LEU A 1 84 ? 26.225 3.138 -22.044 1.00 49.25 84 LEU A O 1
ATOM 631 N N . ASP A 1 85 ? 25.368 1.109 -21.555 1.00 51.47 85 ASP A N 1
ATOM 632 C CA . ASP A 1 85 ? 26.030 0.375 -22.621 1.00 51.47 85 ASP A CA 1
ATOM 633 C C . ASP A 1 85 ? 25.260 0.729 -23.900 1.00 51.47 85 ASP A C 1
ATOM 635 O O . ASP A 1 85 ? 24.420 -0.009 -24.410 1.00 51.47 85 ASP A O 1
ATOM 639 N N . LEU A 1 86 ? 25.426 1.976 -24.345 1.00 53.38 86 LEU A N 1
ATOM 640 C CA . LEU A 1 86 ? 25.120 2.356 -25.698 1.00 53.38 86 LEU A CA 1
ATOM 641 C C . LEU A 1 86 ? 26.212 1.642 -26.478 1.00 53.38 86 LEU A C 1
ATOM 643 O O . LEU A 1 86 ? 27.370 2.061 -26.366 1.00 53.38 86 LEU A O 1
ATOM 647 N N . PRO A 1 87 ? 25.897 0.573 -27.238 1.00 55.50 87 PRO A N 1
ATOM 648 C CA . PRO A 1 87 ? 26.855 0.108 -28.219 1.00 55.50 87 PRO A CA 1
ATOM 649 C C . PRO A 1 87 ? 27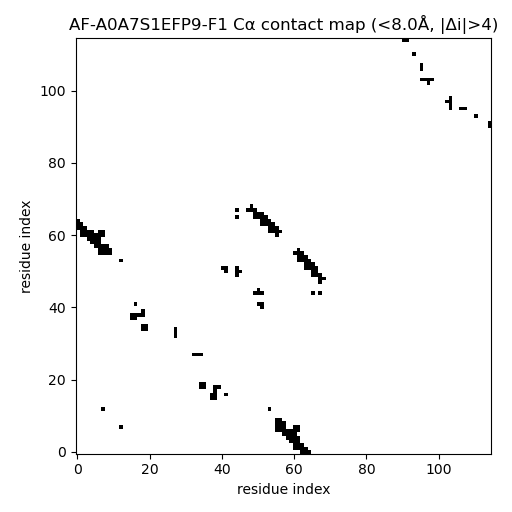.301 1.352 -28.979 1.00 55.50 87 PRO A C 1
ATOM 651 O O . PRO A 1 87 ? 26.481 2.233 -29.256 1.00 55.50 87 PRO A O 1
ATOM 654 N N . THR A 1 88 ? 28.595 1.482 -29.240 1.00 58.62 88 THR A N 1
ATOM 655 C CA . THR A 1 88 ? 29.096 2.463 -30.199 1.00 58.62 88 THR A CA 1
ATOM 656 C C . THR A 1 88 ? 28.422 2.105 -31.518 1.00 58.62 88 THR A C 1
ATOM 658 O O . THR A 1 88 ? 28.854 1.207 -32.233 1.00 58.62 88 THR A O 1
ATOM 661 N N . ARG A 1 89 ? 27.234 2.675 -31.742 1.00 57.16 89 ARG A N 1
ATOM 662 C CA . ARG A 1 89 ? 26.347 2.264 -32.818 1.00 57.16 89 ARG A CA 1
ATOM 663 C C . ARG A 1 89 ? 26.987 2.771 -34.094 1.00 57.16 89 ARG A C 1
ATOM 665 O O . ARG A 1 89 ? 27.232 3.965 -34.241 1.00 57.16 89 ARG A O 1
ATOM 672 N N . GLU A 1 90 ? 27.249 1.847 -35.007 1.00 64.12 90 GLU A N 1
ATOM 673 C CA . GLU A 1 90 ? 27.303 2.167 -36.428 1.00 64.12 90 GLU A CA 1
ATOM 674 C C . GLU A 1 90 ? 26.106 3.072 -36.788 1.00 64.12 90 GLU A C 1
ATOM 676 O O . GLU A 1 90 ? 25.057 2.959 -36.140 1.00 64.12 90 GLU A O 1
ATOM 681 N N . PRO A 1 91 ? 26.240 3.979 -37.775 1.00 67.56 91 PRO A N 1
ATOM 682 C CA . PRO A 1 91 ? 25.188 4.936 -38.114 1.00 67.56 91 PRO A CA 1
ATOM 683 C C . PRO A 1 91 ? 23.829 4.239 -38.245 1.00 67.56 91 PRO A C 1
ATOM 685 O O . PRO A 1 91 ? 23.669 3.288 -39.018 1.00 67.56 91 PRO A O 1
ATOM 688 N N . LEU A 1 92 ? 22.858 4.689 -37.448 1.00 73.06 92 LEU A N 1
ATOM 689 C CA . LEU A 1 92 ? 21.550 4.053 -37.344 1.00 73.06 92 LEU A CA 1
ATOM 690 C C . LEU A 1 92 ? 20.765 4.276 -38.639 1.00 73.06 92 LEU A C 1
ATOM 692 O O . LEU A 1 92 ? 20.313 5.379 -38.937 1.00 73.06 92 LEU A O 1
ATOM 696 N N . GLN A 1 93 ? 20.538 3.210 -39.403 1.00 80.25 93 GLN A N 1
ATOM 697 C CA . GLN A 1 93 ? 19.606 3.257 -40.526 1.00 80.25 93 GLN A CA 1
ATOM 698 C C . GLN A 1 93 ? 18.169 3.142 -40.003 1.00 80.25 93 GLN A C 1
ATOM 700 O O . GLN A 1 93 ? 17.730 2.069 -39.592 1.00 80.25 93 GLN A O 1
ATOM 705 N N . ALA A 1 94 ? 17.432 4.256 -40.017 1.00 83.69 94 ALA A N 1
ATOM 706 C CA . ALA A 1 94 ? 16.046 4.326 -39.555 1.00 83.69 94 ALA A CA 1
ATOM 707 C C . ALA A 1 94 ? 15.075 4.682 -40.696 1.00 83.69 94 ALA A C 1
ATOM 709 O O . ALA A 1 94 ? 15.328 5.594 -41.482 1.00 83.69 94 ALA A O 1
ATOM 710 N N . LEU A 1 95 ? 13.933 3.985 -40.760 1.00 92.19 95 LEU A N 1
ATOM 711 C CA . LEU A 1 95 ? 12.819 4.282 -41.667 1.00 92.19 95 LEU A CA 1
ATOM 712 C C . LEU A 1 95 ? 11.670 4.929 -40.880 1.00 92.19 95 LEU A C 1
ATOM 714 O O . LEU A 1 95 ? 11.141 4.325 -39.950 1.00 92.19 95 LEU A O 1
ATOM 718 N N . VAL A 1 96 ? 11.261 6.137 -41.273 1.00 92.31 96 VAL A N 1
ATOM 719 C CA . VAL A 1 96 ? 10.140 6.866 -40.655 1.00 92.31 96 VAL A CA 1
ATOM 720 C C . VAL A 1 96 ? 8.884 6.697 -41.511 1.00 92.31 96 VAL A C 1
ATOM 722 O O . VAL A 1 96 ? 8.847 7.156 -42.653 1.00 92.31 96 VAL A O 1
ATOM 725 N N . ILE A 1 97 ? 7.847 6.065 -40.954 1.00 93.88 97 ILE A N 1
ATOM 726 C CA . ILE A 1 97 ? 6.537 5.885 -41.598 1.00 93.88 97 ILE A CA 1
ATOM 727 C C . ILE A 1 97 ? 5.486 6.614 -40.766 1.00 93.88 97 ILE A C 1
ATOM 729 O O . ILE A 1 97 ? 5.285 6.299 -39.600 1.00 93.88 97 ILE A O 1
ATOM 733 N N . ASP A 1 98 ? 4.817 7.576 -41.388 1.00 94.69 98 ASP A N 1
ATOM 734 C CA . ASP A 1 98 ? 3.706 8.342 -40.819 1.00 94.69 98 ASP A CA 1
ATOM 735 C C . ASP A 1 98 ? 2.835 8.812 -41.998 1.00 94.69 98 ASP A C 1
ATOM 737 O O . ASP A 1 98 ? 3.351 8.918 -43.116 1.00 94.69 98 ASP A O 1
ATOM 741 N N . ASP A 1 99 ? 1.537 9.039 -41.817 1.00 95.56 99 ASP A N 1
ATOM 742 C CA . ASP A 1 99 ? 0.633 9.468 -42.894 1.00 95.56 99 ASP A CA 1
ATOM 743 C C . ASP A 1 99 ? 0.717 10.984 -43.164 1.00 95.56 99 ASP A C 1
ATOM 745 O O . ASP A 1 99 ? 0.540 11.427 -44.306 1.00 95.56 99 ASP A O 1
ATOM 749 N N . HIS A 1 100 ? 1.152 11.773 -42.180 1.00 96.88 100 HIS A N 1
ATOM 750 C CA . HIS A 1 100 ? 1.347 13.214 -42.271 1.00 96.88 100 HIS A CA 1
ATOM 751 C C . HIS A 1 100 ? 2.760 13.593 -42.723 1.00 96.88 100 HIS A C 1
ATOM 753 O O . HIS A 1 100 ? 3.773 13.293 -42.090 1.00 96.88 100 HIS A O 1
ATOM 759 N N . ALA A 1 101 ? 2.838 14.360 -43.815 1.00 94.50 101 ALA A N 1
ATOM 760 C CA . ALA A 1 101 ? 4.112 14.800 -44.385 1.00 94.50 101 ALA A CA 1
ATOM 761 C C . ALA A 1 101 ? 4.949 15.668 -43.430 1.00 94.50 101 ALA A C 1
ATOM 763 O O . ALA A 1 101 ? 6.176 15.562 -43.413 1.00 94.50 101 ALA A O 1
ATOM 764 N N . GLU A 1 102 ? 4.301 16.505 -42.621 1.00 96.12 102 GLU A N 1
ATOM 765 C CA . GLU A 1 102 ? 4.988 17.395 -41.684 1.00 96.12 102 GLU A CA 1
ATOM 766 C C . GLU A 1 102 ? 5.546 16.645 -40.467 1.00 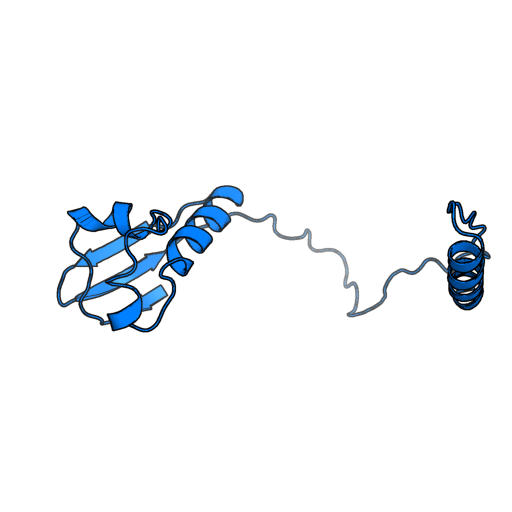96.12 102 GLU A C 1
ATOM 768 O O . GLU A 1 102 ? 6.692 16.881 -40.079 1.00 96.12 102 GLU A O 1
ATOM 773 N N . ALA A 1 103 ? 4.794 15.673 -39.939 1.00 94.75 103 ALA A N 1
ATOM 774 C CA . ALA A 1 103 ? 5.244 14.794 -38.863 1.00 94.75 103 ALA A CA 1
ATOM 775 C C . ALA A 1 103 ? 6.466 13.972 -39.297 1.00 94.75 103 ALA A C 1
ATOM 777 O O . ALA A 1 103 ? 7.493 14.006 -38.614 1.00 94.75 103 ALA A O 1
ATOM 778 N N . ARG A 1 104 ? 6.423 13.348 -40.491 1.00 96.62 104 ARG A N 1
ATOM 779 C CA . ARG A 1 104 ? 7.592 12.652 -41.072 1.00 96.62 104 ARG A CA 1
ATOM 780 C C . ARG A 1 104 ? 8.826 13.549 -41.135 1.00 96.62 104 ARG A C 1
ATOM 782 O O . ARG A 1 104 ? 9.923 13.103 -40.807 1.00 96.62 104 ARG A O 1
ATOM 789 N N . ARG A 1 105 ? 8.660 14.812 -41.544 1.00 94.62 105 ARG A N 1
ATOM 790 C CA . ARG A 1 105 ? 9.769 15.767 -41.683 1.00 94.62 105 ARG A CA 1
ATOM 791 C C . ARG A 1 105 ? 10.385 16.137 -40.331 1.00 94.62 105 ARG A C 1
ATOM 793 O O . ARG A 1 105 ? 11.608 16.170 -40.219 1.00 94.62 105 ARG A O 1
ATOM 800 N N . ILE A 1 106 ? 9.561 16.419 -39.320 1.00 95.38 106 ILE A N 1
ATOM 801 C CA . ILE A 1 106 ? 10.032 16.777 -37.972 1.00 95.38 106 ILE A CA 1
ATOM 802 C C . ILE A 1 106 ? 10.726 15.579 -37.319 1.00 95.38 106 ILE A C 1
ATOM 804 O O . ILE A 1 106 ? 11.846 15.713 -36.829 1.00 95.38 106 ILE A O 1
ATOM 808 N N . ILE A 1 107 ? 10.100 14.402 -37.364 1.00 94.00 107 ILE A N 1
ATOM 809 C CA . ILE A 1 107 ? 10.644 13.175 -36.771 1.00 94.00 107 ILE A CA 1
ATOM 810 C C . ILE A 1 107 ? 11.939 12.762 -37.477 1.00 94.00 107 ILE A C 1
ATOM 812 O O . ILE A 1 107 ? 12.906 12.418 -36.805 1.00 94.00 107 ILE A O 1
ATOM 816 N N . GLY A 1 108 ? 12.002 12.862 -38.808 1.00 93.12 108 GLY A N 1
ATOM 817 C CA . GLY A 1 108 ? 13.225 12.599 -39.569 1.00 93.12 108 GLY A CA 1
ATOM 818 C C . GLY A 1 108 ? 14.376 13.535 -39.189 1.00 93.12 108 GLY A C 1
ATOM 819 O O . GLY A 1 108 ? 15.503 13.078 -39.018 1.00 93.12 108 GLY A O 1
ATOM 820 N N . ALA A 1 109 ? 14.098 14.827 -38.986 1.00 89.69 109 ALA A N 1
ATOM 821 C CA . ALA A 1 109 ? 15.106 15.789 -38.536 1.00 89.69 109 ALA A CA 1
ATOM 822 C C . ALA A 1 109 ? 15.602 15.495 -37.109 1.00 89.69 109 ALA A C 1
ATOM 824 O O . ALA A 1 109 ? 16.800 15.583 -36.843 1.00 89.69 109 ALA A O 1
ATOM 825 N N . LEU A 1 110 ? 14.697 15.111 -36.202 1.00 89.44 110 LEU A N 1
ATOM 826 C CA . LEU A 1 110 ? 15.055 14.704 -34.842 1.00 89.44 110 LEU A CA 1
ATOM 827 C C . LEU A 1 110 ? 15.881 13.412 -34.842 1.00 89.44 110 LEU A C 1
ATOM 829 O O . LEU A 1 110 ? 16.902 13.350 -34.166 1.00 89.44 110 LEU A O 1
ATOM 833 N N . ALA A 1 111 ? 15.492 12.411 -35.631 1.00 87.38 111 ALA A N 1
ATOM 834 C CA . ALA A 1 111 ? 16.224 11.153 -35.748 1.00 87.38 111 ALA A CA 1
ATOM 835 C C . ALA A 1 111 ? 17.639 11.360 -36.314 1.00 87.38 111 ALA A C 1
ATOM 837 O O . ALA A 1 111 ? 18.591 10.817 -35.767 1.00 87.38 111 ALA A O 1
ATOM 838 N N . ALA A 1 112 ? 17.796 12.214 -37.332 1.00 82.94 112 ALA A N 1
ATOM 839 C CA . ALA A 1 112 ? 19.105 12.569 -37.885 1.00 82.94 112 ALA A CA 1
ATOM 840 C C . ALA A 1 112 ? 20.007 13.310 -36.880 1.00 82.94 112 ALA A C 1
ATOM 842 O O . ALA A 1 112 ? 21.228 13.233 -36.973 1.00 82.94 112 ALA A O 1
ATOM 843 N N . SER A 1 113 ? 19.428 14.020 -35.905 1.00 81.38 113 SER A N 1
ATOM 844 C CA . SER A 1 113 ? 20.207 14.701 -34.861 1.00 81.38 113 SER A CA 1
ATOM 845 C C . SER A 1 113 ? 20.845 13.749 -33.836 1.00 81.38 113 SER A C 1
ATOM 847 O O . SER A 1 113 ? 21.686 14.185 -33.053 1.00 81.38 113 SER A O 1
ATOM 849 N N . LEU A 1 114 ? 20.454 12.468 -33.837 1.00 76.56 114 LEU A N 1
ATOM 850 C CA . LEU A 1 114 ? 20.909 11.455 -32.878 1.00 76.56 114 LEU A CA 1
ATOM 851 C C . LEU A 1 114 ? 22.110 10.617 -33.360 1.00 76.56 114 LEU A C 1
ATOM 853 O O . LEU A 1 114 ? 22.620 9.835 -32.557 1.00 76.56 114 LEU A O 1
ATOM 857 N N . GLY A 1 115 ? 22.578 10.798 -34.604 1.00 65.44 115 GLY A N 1
ATOM 858 C CA . GLY A 1 115 ? 23.735 10.086 -35.176 1.00 65.44 115 GLY A CA 1
ATOM 859 C C . GLY A 1 115 ? 23.370 9.106 -36.281 1.00 65.44 115 GLY A C 1
ATOM 860 O O . GLY A 1 115 ? 22.959 7.969 -35.954 1.00 65.44 115 GLY A O 1
#

Solvent-accessible surface area (backbone atoms only — not comparable to full-atom values): 7348 Å² total; per-residue (Å²): 93,76,54,79,48,64,38,42,54,76,90,43,63,68,58,60,45,46,68,77,58,95,82,67,69,74,61,37,73,78,76,77,45,86,62,42,66,50,21,51,49,36,52,53,36,40,76,59,75,27,52,68,46,77,54,47,39,67,76,65,2,38,35,44,48,69,61,76,82,73,84,74,79,75,91,67,75,89,78,66,96,78,73,76,83,66,69,89,68,69,78,66,88,79,85,85,85,64,92,48,71,66,59,41,50,53,52,50,55,56,55,62,72,74,82

Mean predicted aligned error: 15.7 Å